Protein AF-A0AAV2M7Q5-F1 (afdb_monomer)

Foldseek 3Di:
DPPPPPDDDPLRVVLVVVCVVCVVVVHHSCLAEDEDEPPPPCPLVVLQPRQWHKYWYAYPDDDPPDWTPKIFIGHNSDGPGMPDRDNVVRVVVSVVVVVVVVVVVD

Sequence (106 aa):
MVALEEKPNIETRLLCILKALCVYLNEDPEDLVKTYMDADVGAEKEFEKVVLGVYIVEHQHADASDSLEDFGIIIDGIAVLQDLKHIPTGWALLLGLIYCLDQRFR

pLDDT: mean 73.55, std 12.05, range [36.5, 90.5]

Radius of gyration: 15.18 Å; Cα contacts (8 Å, |Δi|>4): 134; chains: 1; bounding box: 29×40×44 Å

Nearest PDB structures (foldseek):
  2ozk-assembly1_B  TM=4.477E-01  e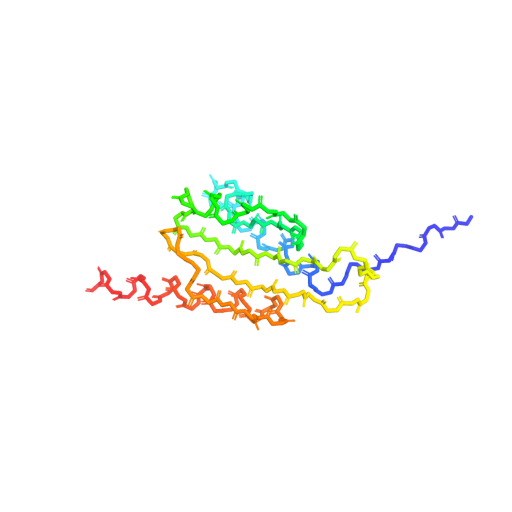=5.684E-01  Severe acute respiratory syndrome-related coronavirus
  4ejs-assembly1_C-2  TM=3.933E-01  e=2.104E+00  Saccharomyces cerevisiae S288C
  6ypa-assembly2_C  TM=2.236E-01  e=4.927E+00  Pyrococcus horikoshii
  8ilm-assembly1_R  TM=2.382E-01  e=7.296E+00  Arabidopsis thaliana

Solvent-accessible surface area (backbone atoms only — not comparable to full-atom values): 6192 Å² total; per-residue (Å²): 132,81,80,79,77,72,75,73,51,71,66,54,51,52,50,52,55,51,42,50,50,29,50,74,72,74,42,65,44,68,65,40,49,45,79,47,50,74,78,51,86,63,58,69,68,65,28,67,79,29,62,51,32,36,40,36,27,39,51,88,82,57,57,99,83,55,74,52,66,29,27,32,34,30,46,71,30,38,77,78,42,66,75,36,72,43,72,72,58,51,53,54,49,50,54,50,49,53,52,58,53,57,62,72,79,111

Structure (mmCIF, N/CA/C/O backbone):
data_AF-A0AAV2M7Q5-F1
#
_entry.id   AF-A0AAV2M7Q5-F1
#
loop_
_atom_site.group_PDB
_atom_site.id
_atom_site.type_symbol
_atom_site.label_atom_id
_atom_site.label_alt_id
_atom_site.label_comp_id
_atom_site.label_asym_id
_atom_site.label_entity_id
_atom_site.label_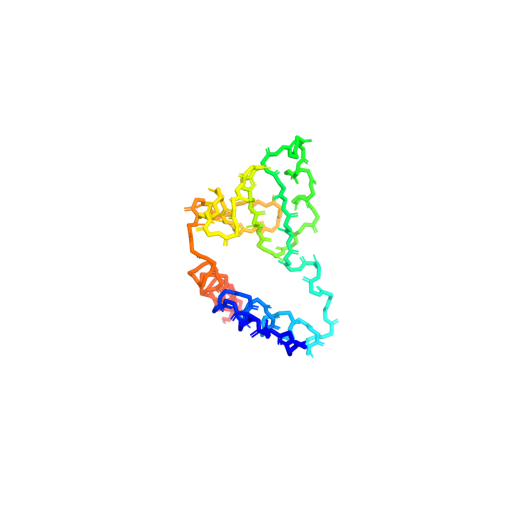seq_id
_atom_site.pdbx_PDB_ins_code
_atom_site.Cartn_x
_atom_site.Cartn_y
_atom_site.Cartn_z
_atom_site.occupancy
_atom_site.B_iso_or_equiv
_atom_site.auth_seq_id
_atom_site.auth_comp_id
_atom_site.auth_asym_id
_atom_site.auth_atom_id
_atom_site.pdbx_PDB_model_num
ATOM 1 N N . MET A 1 1 ? 16.672 11.791 -34.616 1.00 36.50 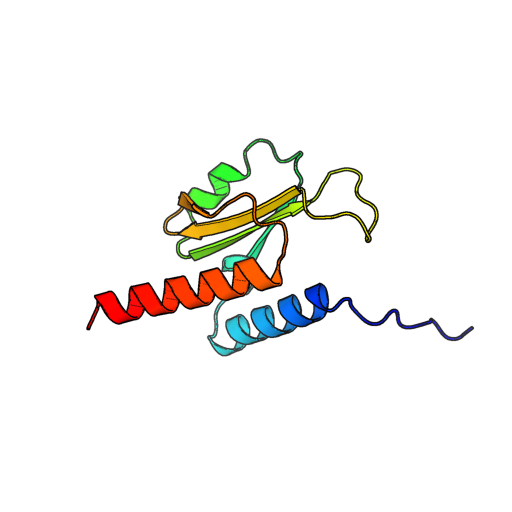1 MET A N 1
ATOM 2 C CA . MET A 1 1 ? 17.174 11.329 -33.307 1.00 36.50 1 MET A CA 1
ATOM 3 C C . MET A 1 1 ? 16.142 10.363 -32.767 1.00 36.50 1 MET A C 1
ATOM 5 O O . MET A 1 1 ? 14.996 10.759 -32.625 1.00 36.50 1 MET A O 1
ATOM 9 N N . VAL A 1 2 ? 16.505 9.090 -32.618 1.00 44.22 2 VAL A N 1
ATOM 10 C CA . VAL A 1 2 ? 15.633 8.071 -32.018 1.00 44.22 2 VAL A CA 1
ATOM 11 C C . VAL A 1 2 ? 15.584 8.376 -30.525 1.00 44.22 2 VAL A C 1
ATOM 13 O O . VAL A 1 2 ? 16.644 8.505 -29.914 1.00 44.22 2 VAL A O 1
ATOM 16 N N . ALA A 1 3 ? 14.386 8.579 -29.975 1.00 45.97 3 ALA A N 1
ATOM 17 C CA . ALA A 1 3 ? 14.203 8.700 -28.537 1.00 45.97 3 ALA A CA 1
ATOM 18 C C . ALA A 1 3 ? 14.775 7.430 -27.899 1.00 45.97 3 ALA A C 1
ATOM 20 O O . ALA A 1 3 ? 14.357 6.324 -28.238 1.00 45.97 3 ALA A O 1
ATOM 21 N N . LEU A 1 4 ? 15.796 7.585 -27.059 1.00 47.41 4 LEU A N 1
ATOM 22 C CA . LEU A 1 4 ? 16.263 6.505 -26.207 1.00 47.41 4 LEU A CA 1
ATOM 23 C C . LEU A 1 4 ? 15.095 6.205 -25.269 1.00 47.41 4 LEU A C 1
ATOM 25 O O . LEU A 1 4 ? 14.831 6.985 -24.361 1.00 47.41 4 LEU A O 1
ATOM 29 N N . GLU A 1 5 ? 14.345 5.140 -25.546 1.00 54.66 5 GLU A N 1
ATOM 30 C CA . GLU A 1 5 ? 13.394 4.592 -24.586 1.00 54.66 5 GLU A CA 1
ATOM 31 C C . GLU A 1 5 ? 14.203 4.194 -23.349 1.00 54.66 5 GLU A C 1
ATOM 33 O O . GLU A 1 5 ? 14.876 3.158 -23.332 1.00 54.66 5 GLU A O 1
ATOM 38 N N . GLU A 1 6 ? 14.209 5.059 -22.334 1.00 59.22 6 GLU A N 1
ATOM 39 C CA . GLU A 1 6 ? 14.713 4.707 -21.017 1.00 59.22 6 GLU A CA 1
ATOM 40 C C . GLU A 1 6 ? 13.931 3.486 -20.553 1.00 59.22 6 GLU A C 1
ATOM 42 O O . GLU A 1 6 ? 12.708 3.516 -20.402 1.00 59.22 6 GLU A O 1
ATOM 47 N N . LYS A 1 7 ? 14.638 2.364 -20.394 1.00 58.19 7 LYS A N 1
ATOM 48 C CA . LYS A 1 7 ? 14.016 1.158 -19.863 1.00 58.19 7 LYS A CA 1
ATOM 49 C C . LYS A 1 7 ? 13.454 1.503 -18.486 1.00 58.19 7 LYS A C 1
ATOM 51 O O . LYS A 1 7 ? 14.231 1.952 -17.644 1.00 58.19 7 LYS A O 1
ATOM 56 N N . PRO A 1 8 ? 12.161 1.244 -18.230 1.00 60.97 8 PRO A N 1
ATOM 57 C CA . PRO A 1 8 ? 11.593 1.483 -16.917 1.00 60.97 8 PRO A CA 1
ATOM 58 C C . PRO A 1 8 ? 12.410 0.730 -15.862 1.00 60.97 8 PRO A C 1
ATOM 60 O O . PRO A 1 8 ? 12.738 -0.452 -16.052 1.00 60.97 8 PRO A O 1
ATOM 63 N N . ASN A 1 9 ? 12.739 1.431 -14.772 1.00 74.19 9 ASN A N 1
ATOM 64 C CA . ASN A 1 9 ? 13.389 0.880 -13.583 1.00 74.19 9 ASN A CA 1
ATOM 65 C C . ASN A 1 9 ? 12.654 -0.413 -13.161 1.00 74.19 9 ASN A C 1
ATOM 67 O O . ASN A 1 9 ? 11.447 -0.573 -13.367 1.00 74.19 9 ASN A O 1
ATOM 71 N N . ILE A 1 10 ? 13.395 -1.371 -12.601 1.00 73.06 10 ILE A N 1
ATOM 72 C CA . ILE A 1 10 ? 12.856 -2.593 -11.992 1.00 73.06 10 ILE A CA 1
ATOM 73 C C . ILE A 1 10 ? 11.647 -2.282 -11.097 1.00 73.06 10 ILE A C 1
ATOM 75 O O . ILE A 1 10 ? 10.651 -2.995 -11.174 1.00 73.06 10 ILE A O 1
ATOM 79 N N . GLU A 1 11 ? 11.694 -1.202 -10.320 1.00 67.44 11 GLU A N 1
ATOM 80 C CA . GLU A 1 11 ? 10.595 -0.754 -9.459 1.00 67.44 11 GLU A CA 1
ATOM 81 C C . GLU A 1 11 ? 9.348 -0.369 -10.258 1.00 67.44 11 GLU A C 1
ATOM 83 O O . GLU A 1 11 ? 8.256 -0.848 -9.957 1.00 67.44 11 GLU A O 1
ATOM 88 N N . THR A 1 12 ? 9.509 0.391 -11.344 1.00 72.25 12 THR A N 1
ATOM 89 C CA . THR A 1 12 ? 8.416 0.724 -12.267 1.00 72.25 12 THR A CA 1
ATOM 90 C C . THR A 1 12 ? 7.809 -0.537 -12.883 1.00 72.25 12 THR A C 1
ATOM 92 O O . THR A 1 12 ? 6.589 -0.678 -12.941 1.00 72.25 12 THR A O 1
ATOM 95 N N . ARG A 1 13 ? 8.641 -1.501 -13.304 1.00 78.00 13 ARG A N 1
ATOM 96 C CA . ARG A 1 13 ? 8.162 -2.780 -13.859 1.00 78.00 13 ARG A CA 1
ATOM 97 C C . ARG A 1 13 ? 7.386 -3.599 -12.831 1.00 78.00 13 ARG A C 1
ATOM 99 O O . ARG A 1 13 ? 6.361 -4.178 -13.183 1.00 78.00 13 ARG A O 1
ATOM 106 N N . LEU A 1 14 ? 7.866 -3.658 -11.590 1.00 70.69 14 LEU A N 1
ATOM 107 C CA . LEU A 1 14 ? 7.188 -4.358 -10.499 1.00 70.69 14 LEU A CA 1
ATOM 108 C C . LEU A 1 14 ? 5.840 -3.706 -10.191 1.00 70.69 14 LEU A C 1
ATOM 110 O O . LEU A 1 14 ? 4.829 -4.405 -10.158 1.00 70.69 14 LEU A O 1
ATOM 114 N N . LEU A 1 15 ? 5.806 -2.377 -10.077 1.00 71.88 15 LEU A N 1
ATOM 115 C CA . LEU A 1 15 ? 4.572 -1.623 -9.875 1.00 71.88 15 LEU A CA 1
ATOM 116 C C . LEU A 1 15 ? 3.557 -1.882 -11.000 1.00 71.88 15 LEU A C 1
ATOM 118 O O . LEU A 1 15 ? 2.387 -2.131 -10.722 1.00 71.88 15 LEU A O 1
ATOM 122 N N . CYS A 1 16 ? 3.991 -1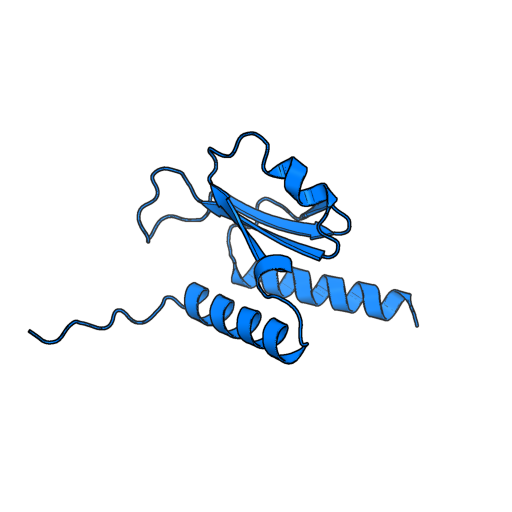.897 -12.266 1.00 77.56 16 CYS A N 1
ATOM 123 C CA . CYS A 1 16 ? 3.117 -2.216 -13.400 1.00 77.56 16 CYS A CA 1
ATOM 124 C C . CYS A 1 16 ? 2.513 -3.627 -13.320 1.00 77.56 16 CYS A C 1
ATOM 126 O O . CYS A 1 16 ? 1.327 -3.794 -13.599 1.00 77.56 16 CYS A O 1
ATOM 128 N N . ILE A 1 17 ? 3.305 -4.639 -12.943 1.00 80.81 17 ILE A N 1
ATOM 129 C CA . ILE A 1 17 ? 2.819 -6.024 -12.795 1.00 80.81 17 ILE A CA 1
ATOM 130 C C . ILE A 1 17 ? 1.749 -6.106 -11.702 1.00 80.81 17 ILE A C 1
ATOM 132 O O . ILE A 1 17 ? 0.748 -6.801 -11.863 1.00 80.81 17 ILE A O 1
ATOM 136 N N . LEU A 1 18 ? 1.937 -5.374 -10.608 1.00 73.50 18 LEU A N 1
ATOM 137 C CA . LEU A 1 18 ? 1.010 -5.372 -9.481 1.00 73.50 18 LEU A CA 1
ATOM 138 C C . LEU A 1 18 ? -0.292 -4.643 -9.810 1.00 73.50 18 LEU A C 1
ATOM 140 O O . LEU A 1 18 ? -1.365 -5.178 -9.549 1.00 73.50 18 LEU A O 1
ATOM 144 N N . LYS A 1 19 ? -0.218 -3.496 -10.495 1.00 76.00 19 LYS A N 1
ATOM 145 C CA . LYS A 1 19 ? -1.416 -2.827 -11.023 1.00 76.00 19 LYS A CA 1
ATOM 146 C C . LYS A 1 19 ? -2.200 -3.741 -11.972 1.00 76.00 19 LYS A C 1
ATOM 148 O O . LYS A 1 19 ? -3.425 -3.762 -11.928 1.00 76.00 19 LYS A O 1
ATOM 153 N N . ALA A 1 20 ? -1.515 -4.544 -12.791 1.00 81.38 20 ALA A N 1
ATOM 154 C CA . ALA A 1 20 ? -2.175 -5.520 -13.660 1.00 81.38 20 ALA A CA 1
ATOM 155 C C . ALA A 1 20 ? -2.889 -6.641 -12.879 1.00 81.38 20 ALA A C 1
ATOM 157 O O . ALA A 1 20 ? -3.925 -7.127 -13.335 1.00 81.38 20 ALA A O 1
ATOM 158 N N . LEU A 1 21 ? -2.376 -7.034 -11.707 1.00 76.69 21 LEU A N 1
ATOM 159 C CA . LEU A 1 21 ? -3.041 -8.000 -10.829 1.00 76.69 21 LEU A CA 1
ATOM 160 C C . LEU A 1 21 ? -4.357 -7.438 -10.267 1.00 76.69 21 LEU A C 1
ATOM 162 O O . LEU A 1 21 ? -5.357 -8.147 -10.299 1.00 76.69 21 LEU A O 1
ATOM 166 N N . CYS A 1 22 ? -4.384 -6.173 -9.833 1.00 75.56 22 CYS A N 1
ATOM 167 C CA . CYS A 1 22 ? -5.618 -5.501 -9.398 1.00 75.56 22 CYS A CA 1
ATOM 168 C C . CYS A 1 22 ? -6.677 -5.500 -10.506 1.00 75.56 22 CYS A C 1
ATOM 170 O O . CYS A 1 22 ? -7.805 -5.937 -10.292 1.00 75.56 22 CYS A O 1
ATOM 172 N N . VAL A 1 23 ? -6.277 -5.130 -11.730 1.00 81.38 23 VAL A N 1
ATOM 173 C CA . VAL A 1 23 ? -7.169 -5.163 -12.902 1.00 81.38 23 VAL A CA 1
ATOM 174 C C . VAL A 1 23 ? -7.706 -6.575 -13.157 1.00 81.38 23 VAL A C 1
ATOM 176 O O . VAL A 1 23 ? -8.890 -6.738 -13.443 1.00 81.38 23 VAL A O 1
ATOM 179 N N . TYR A 1 24 ? -6.866 -7.610 -13.037 1.00 80.44 24 TYR A N 1
ATOM 180 C CA . TYR A 1 24 ? -7.297 -9.005 -13.184 1.00 80.44 24 TYR A CA 1
ATOM 181 C C . TYR A 1 24 ? -8.346 -9.415 -12.138 1.00 80.44 24 TYR A C 1
ATOM 183 O O . TYR A 1 24 ? -9.268 -10.165 -12.458 1.00 80.44 24 TYR A O 1
ATOM 191 N N . LEU A 1 25 ? -8.229 -8.908 -10.909 1.00 77.56 25 LEU A N 1
ATOM 192 C CA . LEU A 1 25 ? -9.182 -9.138 -9.820 1.00 77.56 25 LEU A CA 1
ATOM 193 C C . LEU A 1 25 ? -10.447 -8.264 -9.923 1.00 77.56 25 LEU A C 1
ATOM 195 O O . LEU A 1 25 ? -11.343 -8.406 -9.095 1.00 77.56 25 LEU A O 1
ATOM 199 N N . ASN A 1 26 ? -10.558 -7.426 -10.963 1.00 82.50 26 ASN A N 1
ATOM 200 C CA . ASN A 1 26 ? -11.637 -6.454 -11.159 1.00 82.50 26 ASN A CA 1
ATOM 201 C C . ASN A 1 26 ? -11.703 -5.397 -10.036 1.00 82.50 26 ASN A C 1
ATOM 203 O O . ASN A 1 26 ? -12.781 -4.916 -9.686 1.00 82.50 26 ASN A O 1
ATOM 207 N N . GLU A 1 27 ? -10.539 -5.048 -9.488 1.00 76.44 27 GLU A N 1
ATOM 208 C CA . GLU A 1 27 ? -10.337 -3.976 -8.511 1.00 76.44 27 GLU A CA 1
ATOM 209 C C . GLU A 1 27 ? -9.675 -2.764 -9.179 1.00 76.44 27 GLU A C 1
ATOM 211 O O . GLU A 1 27 ? -8.961 -2.903 -10.181 1.00 76.44 27 GLU A O 1
ATOM 216 N N . ASP A 1 28 ? -9.897 -1.572 -8.622 1.00 80.31 28 ASP A N 1
ATOM 217 C CA . ASP A 1 28 ? -9.202 -0.364 -9.059 1.00 80.31 28 ASP A CA 1
ATOM 218 C C . ASP A 1 28 ? -7.765 -0.361 -8.495 1.00 80.31 28 ASP A C 1
ATOM 220 O O . ASP A 1 28 ? -7.579 -0.429 -7.278 1.00 80.31 28 ASP A O 1
ATOM 224 N N . PRO A 1 29 ? -6.713 -0.292 -9.335 1.00 73.25 29 PRO A N 1
ATOM 225 C CA . PRO A 1 29 ? -5.337 -0.211 -8.852 1.00 73.25 29 PRO A CA 1
ATOM 226 C C . PRO A 1 29 ? -5.056 1.003 -7.953 1.00 73.25 29 PRO A C 1
ATOM 228 O O . PRO A 1 29 ? -4.091 0.966 -7.184 1.00 73.25 29 PRO A O 1
ATOM 231 N N . GLU A 1 30 ? -5.849 2.074 -8.066 1.00 76.62 30 GLU A N 1
ATOM 232 C CA . GLU A 1 30 ? -5.733 3.276 -7.230 1.00 76.62 30 GLU A CA 1
ATOM 233 C C . GLU A 1 30 ? -6.220 3.045 -5.790 1.00 76.62 30 GLU A C 1
ATOM 235 O O . GLU A 1 30 ? -5.774 3.735 -4.873 1.00 76.62 30 GLU A O 1
ATOM 240 N N . ASP A 1 31 ? -7.054 2.026 -5.560 1.00 71.75 31 ASP A N 1
ATOM 241 C CA . ASP A 1 31 ? -7.501 1.655 -4.214 1.00 71.75 31 ASP A CA 1
ATOM 242 C C . ASP A 1 31 ? -6.396 0.933 -3.425 1.00 71.75 31 ASP A C 1
ATOM 244 O O . ASP A 1 31 ? -6.320 1.063 -2.200 1.00 71.75 31 ASP A O 1
ATOM 248 N N . LEU A 1 32 ? -5.510 0.204 -4.121 1.00 68.56 32 LEU A N 1
ATOM 249 C CA . LEU A 1 32 ? -4.423 -0.563 -3.503 1.00 68.56 32 LEU A CA 1
ATOM 250 C C . LEU A 1 32 ? -3.141 0.260 -3.308 1.00 68.56 32 LEU A C 1
ATOM 252 O O . LEU A 1 32 ? -2.395 0.021 -2.358 1.00 68.56 32 LEU A O 1
ATOM 256 N N . VAL A 1 33 ? -2.845 1.201 -4.210 1.00 68.50 33 VAL A N 1
ATOM 257 C CA . VAL A 1 33 ? -1.613 2.005 -4.166 1.00 68.50 33 VAL A CA 1
ATOM 258 C C . VAL A 1 33 ? -1.959 3.475 -4.058 1.00 68.50 33 VAL A C 1
ATOM 260 O O . VAL A 1 33 ? -2.422 4.072 -5.028 1.00 68.50 33 VAL A O 1
ATOM 263 N N . LYS A 1 34 ? -1.629 4.083 -2.919 1.00 72.00 34 LYS A N 1
ATOM 264 C CA . LYS A 1 34 ? -1.721 5.532 -2.745 1.00 72.00 34 LYS A CA 1
ATOM 265 C C . LYS A 1 34 ? -0.324 6.147 -2.677 1.00 72.00 34 LYS A C 1
ATOM 267 O O . LYS A 1 34 ? 0.484 5.779 -1.837 1.00 72.00 34 LYS A O 1
ATOM 272 N N . THR A 1 35 ? -0.020 7.085 -3.561 1.00 64.75 35 THR A N 1
ATOM 273 C CA . THR A 1 35 ? 1.251 7.827 -3.533 1.00 64.75 35 THR A CA 1
ATOM 274 C C . THR A 1 35 ? 1.002 9.20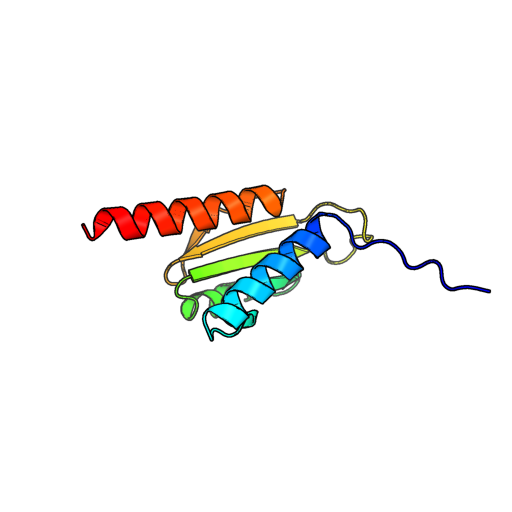9 -2.944 1.00 64.75 35 THR A C 1
ATOM 276 O O . THR A 1 35 ? 0.045 9.871 -3.339 1.00 64.75 35 THR A O 1
ATOM 279 N N . TYR A 1 36 ? 1.858 9.633 -2.019 1.00 66.25 36 TYR A N 1
ATOM 280 C CA . TYR A 1 36 ? 1.815 10.930 -1.351 1.00 66.25 36 TYR A CA 1
ATOM 281 C C . TYR A 1 36 ? 3.179 11.616 -1.460 1.00 66.25 36 TYR A C 1
ATOM 283 O O . TYR A 1 36 ? 4.214 10.964 -1.609 1.00 66.25 36 TYR A O 1
ATOM 291 N N . MET A 1 37 ? 3.182 12.940 -1.371 1.00 60.28 37 MET A N 1
ATOM 292 C CA . MET A 1 37 ? 4.411 13.727 -1.227 1.00 60.28 37 MET A CA 1
ATOM 293 C C . MET A 1 37 ? 4.648 14.016 0.264 1.00 60.28 37 MET A C 1
ATOM 295 O O . MET A 1 37 ? 3.678 14.142 1.011 1.00 60.28 37 MET A O 1
ATOM 299 N N . ASP A 1 38 ? 5.899 14.185 0.714 1.00 62.62 38 ASP A N 1
ATOM 300 C CA . ASP A 1 38 ? 6.202 14.542 2.124 1.00 62.62 38 ASP A CA 1
ATOM 301 C C . ASP A 1 38 ? 5.491 15.835 2.596 1.00 62.62 38 ASP A C 1
ATOM 303 O O . ASP A 1 38 ? 5.248 16.050 3.783 1.00 62.62 38 ASP A O 1
ATOM 307 N N . ALA A 1 39 ? 5.102 16.678 1.635 1.00 57.66 39 ALA A N 1
ATOM 308 C CA . ALA A 1 39 ? 4.399 17.940 1.815 1.00 57.66 39 ALA A CA 1
ATOM 309 C C . ALA A 1 39 ? 2.923 17.781 2.183 1.00 57.66 39 ALA A C 1
ATOM 311 O O . ALA A 1 39 ? 2.297 18.772 2.577 1.00 57.66 39 ALA A O 1
ATOM 312 N N . ASP A 1 40 ? 2.337 16.599 1.964 1.00 66.94 40 ASP A N 1
ATOM 313 C CA . ASP A 1 40 ? 0.894 16.393 2.062 1.00 66.94 40 ASP A CA 1
ATOM 314 C C . ASP A 1 40 ? 0.449 16.337 3.524 1.00 66.94 40 ASP A C 1
ATOM 316 O O . ASP A 1 40 ? 0.187 15.289 4.122 1.00 66.94 40 ASP A O 1
ATOM 320 N N . VAL A 1 41 ? 0.317 17.528 4.107 1.00 57.47 41 VAL A N 1
ATOM 321 C CA . VAL A 1 41 ? -0.245 17.732 5.438 1.00 57.47 41 VAL A CA 1
ATOM 322 C C . VAL A 1 41 ? -1.679 17.192 5.457 1.00 57.47 41 VAL A C 1
ATOM 324 O O . VAL A 1 41 ? -2.614 17.833 4.978 1.00 57.47 41 VAL A O 1
ATOM 327 N N . GLY A 1 42 ? -1.860 16.016 6.059 1.00 64.62 42 GLY A N 1
ATOM 328 C CA . GLY A 1 42 ? -3.159 15.356 6.200 1.00 64.62 42 GLY A CA 1
ATOM 329 C C . GLY A 1 42 ? -3.381 14.133 5.309 1.00 64.62 42 GLY A C 1
ATOM 330 O O . GLY A 1 42 ? -4.494 13.611 5.337 1.00 64.62 42 GLY A O 1
ATOM 331 N N . ALA A 1 43 ? -2.358 13.649 4.592 1.00 69.00 43 ALA A N 1
ATOM 332 C CA . ALA A 1 43 ? -2.393 12.385 3.843 1.00 69.00 43 ALA A CA 1
ATOM 333 C C . ALA A 1 43 ? -2.933 11.202 4.673 1.00 69.00 43 ALA A C 1
ATOM 335 O O . ALA A 1 43 ? -3.712 10.393 4.175 1.00 69.00 43 ALA A O 1
ATOM 336 N N . GLU A 1 44 ? -2.614 11.158 5.970 1.00 68.81 44 GLU A N 1
ATOM 337 C CA . GLU A 1 44 ? -3.090 10.119 6.894 1.00 68.81 44 GLU A CA 1
ATOM 338 C C . GLU A 1 44 ? -4.622 10.056 7.014 1.00 68.81 44 GLU A C 1
ATOM 340 O O . GLU A 1 44 ? -5.179 8.988 7.254 1.00 68.81 44 GLU A O 1
ATOM 345 N N . LYS A 1 45 ? -5.346 11.163 6.787 1.00 75.44 45 LYS A N 1
ATOM 346 C CA . LYS A 1 45 ? -6.823 11.149 6.801 1.00 75.44 45 LYS A CA 1
ATOM 347 C C . LYS A 1 45 ? -7.405 10.303 5.672 1.00 75.44 45 LYS A C 1
ATOM 349 O O . LYS A 1 45 ? -8.513 9.790 5.791 1.00 75.44 45 LYS A O 1
ATOM 354 N N . GLU A 1 46 ? -6.666 10.141 4.578 1.00 77.38 46 GLU A N 1
ATOM 355 C CA . GLU A 1 46 ? -7.069 9.279 3.470 1.00 77.38 46 GLU A CA 1
ATOM 356 C C . GLU A 1 46 ? -6.782 7.799 3.741 1.00 77.38 46 GLU A C 1
ATOM 358 O O . GLU A 1 46 ? -7.247 6.948 2.972 1.00 77.38 46 GLU A O 1
ATOM 363 N N . PHE A 1 47 ? -6.076 7.473 4.834 1.00 82.06 47 PHE A N 1
ATOM 364 C CA . PHE A 1 47 ? -5.891 6.093 5.276 1.00 82.06 47 PHE A CA 1
ATOM 365 C C . PHE A 1 47 ? -7.188 5.541 5.855 1.00 82.06 47 PHE A C 1
ATOM 367 O O . PHE A 1 47 ? -7.491 4.389 5.594 1.00 82.06 47 PHE A O 1
ATOM 374 N N . GLU A 1 48 ? -8.014 6.349 6.530 1.00 80.75 48 GLU A N 1
ATOM 375 C CA . GLU A 1 48 ? -9.247 5.898 7.208 1.00 80.75 48 GLU A CA 1
ATOM 376 C C . GLU A 1 48 ? -10.213 5.095 6.312 1.00 80.75 48 GLU A C 1
ATOM 378 O O . GLU A 1 48 ? -11.021 4.315 6.811 1.00 80.75 48 GLU A O 1
ATOM 383 N N . LYS A 1 49 ? -10.142 5.273 4.986 1.00 79.06 49 LYS A N 1
ATOM 384 C CA . LYS A 1 49 ? -10.980 4.571 3.997 1.00 79.06 49 LYS A CA 1
ATOM 385 C C . LYS A 1 49 ? -10.297 3.357 3.352 1.00 79.06 49 LYS A C 1
ATOM 387 O O . LYS A 1 49 ? -10.928 2.662 2.561 1.00 79.06 49 LYS A O 1
ATOM 392 N N . VAL A 1 50 ? -9.016 3.127 3.629 1.00 79.62 50 VAL A N 1
ATOM 393 C CA . VAL A 1 50 ? -8.206 2.064 3.023 1.00 79.62 50 VAL A CA 1
ATOM 394 C C . VAL A 1 50 ? -8.352 0.791 3.846 1.00 79.62 50 VAL A C 1
ATOM 396 O O . VAL A 1 50 ? -7.864 0.707 4.969 1.00 79.62 50 VAL A O 1
ATOM 399 N N . VAL A 1 51 ? -8.995 -0.222 3.266 1.00 77.62 51 VAL A N 1
ATOM 400 C CA . VAL A 1 51 ? -9.097 -1.560 3.875 1.00 77.62 51 VAL A CA 1
ATOM 401 C C . VAL A 1 51 ? -7.748 -2.279 3.811 1.00 77.62 51 VAL A C 1
ATOM 403 O O . VAL A 1 51 ? -7.296 -2.866 4.790 1.00 77.62 51 VAL A O 1
ATOM 406 N N . LEU A 1 52 ? -7.077 -2.197 2.663 1.00 81.75 52 LEU A N 1
ATOM 407 C CA . LEU A 1 52 ? -5.755 -2.761 2.442 1.00 81.75 52 LEU A CA 1
ATOM 408 C C . LEU A 1 52 ? -5.059 -1.966 1.344 1.00 81.75 52 LEU A C 1
ATOM 410 O O . LEU A 1 52 ? -5.615 -1.799 0.264 1.00 81.75 52 LEU A O 1
ATOM 414 N N . GLY A 1 53 ? -3.843 -1.504 1.598 1.00 81.94 53 GLY A N 1
ATOM 415 C CA . GLY A 1 53 ? -3.093 -0.774 0.590 1.00 81.94 53 GLY A CA 1
ATOM 416 C C . GLY A 1 53 ? -1.655 -0.524 0.989 1.00 81.94 53 GLY A C 1
ATOM 417 O O . GLY A 1 53 ? -1.209 -0.888 2.078 1.00 81.94 53 GLY A O 1
ATOM 418 N N . VAL A 1 54 ? -0.922 0.107 0.087 1.00 84.88 54 VAL A N 1
ATOM 419 C CA . VAL A 1 54 ? 0.423 0.614 0.340 1.00 84.88 54 VAL A CA 1
ATOM 420 C C . VAL A 1 54 ? 0.435 2.116 0.151 1.00 84.88 54 VAL A C 1
ATOM 422 O O . VAL A 1 54 ? -0.305 2.648 -0.683 1.00 84.88 54 VAL A O 1
ATOM 425 N N . TYR A 1 55 ? 1.290 2.782 0.917 1.00 85.00 55 TYR A N 1
ATOM 426 C CA . TYR A 1 55 ? 1.598 4.177 0.692 1.00 85.00 55 TYR A CA 1
ATOM 427 C C . TYR A 1 55 ? 3.064 4.365 0.337 1.00 85.00 55 TYR A C 1
ATOM 429 O O . TYR A 1 55 ? 3.931 3.618 0.790 1.00 85.00 55 TYR A O 1
ATOM 437 N N . ILE A 1 56 ? 3.317 5.356 -0.507 1.00 83.25 56 ILE A N 1
ATOM 438 C CA . ILE A 1 56 ? 4.654 5.749 -0.942 1.00 83.25 56 ILE A CA 1
ATOM 439 C C . ILE A 1 56 ? 4.788 7.237 -0.656 1.00 83.25 56 ILE A C 1
ATOM 441 O O . ILE A 1 56 ? 3.939 7.997 -1.115 1.00 83.25 56 ILE A O 1
ATOM 445 N N . VAL A 1 57 ? 5.817 7.631 0.089 1.00 82.69 57 VAL A N 1
ATOM 446 C CA . VAL A 1 57 ? 6.191 9.026 0.328 1.00 82.69 57 VAL A CA 1
ATOM 447 C C . VAL A 1 57 ? 7.470 9.311 -0.443 1.00 82.69 57 VAL A C 1
ATOM 449 O O . VAL A 1 57 ? 8.522 8.715 -0.194 1.00 82.69 57 VAL A O 1
ATOM 452 N N . GLU A 1 58 ? 7.363 10.212 -1.409 1.00 78.38 58 GLU A N 1
ATOM 453 C CA . GLU A 1 58 ? 8.500 10.717 -2.174 1.00 78.38 58 GLU A CA 1
ATOM 454 C C . GLU A 1 58 ? 9.013 12.022 -1.553 1.00 78.38 58 GLU A C 1
ATOM 456 O O . GLU A 1 58 ? 8.231 12.845 -1.069 1.00 78.38 58 GLU A O 1
ATOM 461 N N . HIS A 1 59 ? 10.332 12.228 -1.596 1.00 75.56 59 HIS A N 1
ATOM 462 C CA . HIS A 1 59 ? 10.926 13.494 -1.182 1.00 75.56 59 HIS A CA 1
ATOM 463 C C . HIS A 1 59 ? 10.519 14.612 -2.156 1.00 75.56 59 HIS A C 1
ATOM 465 O O . HIS A 1 59 ? 10.705 14.491 -3.367 1.00 75.56 59 HIS A O 1
ATOM 471 N N . GLN A 1 60 ? 10.070 15.752 -1.626 1.00 62.91 60 GLN A N 1
ATOM 472 C CA . GLN A 1 60 ? 9.609 16.925 -2.389 1.00 62.91 60 GLN A CA 1
ATOM 473 C C . GLN A 1 60 ? 10.584 17.448 -3.468 1.00 62.91 60 GLN A C 1
ATOM 475 O O . GLN A 1 60 ? 10.168 18.140 -4.395 1.00 62.91 60 GLN A O 1
ATOM 480 N N . HIS A 1 61 ? 11.884 17.169 -3.325 1.00 63.03 61 HIS A N 1
ATOM 481 C CA . HIS A 1 61 ? 12.956 17.649 -4.209 1.00 63.03 61 HIS A CA 1
ATOM 482 C C . HIS A 1 61 ? 13.858 16.514 -4.721 1.00 63.03 61 HIS A C 1
ATOM 484 O O . HIS A 1 61 ? 15.008 16.773 -5.072 1.00 63.03 61 HIS A O 1
ATOM 490 N N . ALA A 1 62 ? 13.373 15.269 -4.716 1.00 58.81 62 ALA A N 1
ATOM 491 C CA . ALA A 1 62 ? 14.155 14.124 -5.170 1.00 58.81 62 ALA A CA 1
ATOM 492 C C . ALA A 1 62 ? 14.365 14.134 -6.693 1.00 58.81 62 ALA A C 1
ATOM 494 O O . ALA A 1 62 ? 13.413 14.291 -7.462 1.00 58.81 62 ALA A O 1
ATOM 495 N N . ASP A 1 63 ? 15.604 13.898 -7.129 1.00 57.84 63 ASP A N 1
ATOM 496 C CA . ASP A 1 63 ? 15.874 13.450 -8.496 1.00 57.84 63 ASP A CA 1
ATOM 497 C C . ASP A 1 63 ? 15.356 12.009 -8.662 1.00 57.84 63 ASP A C 1
ATOM 499 O O . ASP A 1 63 ? 15.249 11.256 -7.696 1.00 57.84 63 ASP A O 1
ATOM 503 N N . ALA A 1 64 ? 15.095 11.560 -9.895 1.00 53.81 64 ALA A N 1
ATOM 504 C CA . ALA A 1 64 ? 14.599 10.202 -10.178 1.00 53.81 64 ALA A CA 1
ATOM 505 C C . ALA A 1 64 ? 15.518 9.051 -9.683 1.00 53.81 64 ALA A C 1
ATOM 507 O O . ALA A 1 64 ? 15.165 7.878 -9.817 1.00 53.81 64 ALA A O 1
ATOM 508 N N . SER A 1 65 ? 16.707 9.369 -9.154 1.00 56.00 65 SER A N 1
ATOM 509 C CA . SER A 1 65 ? 17.643 8.431 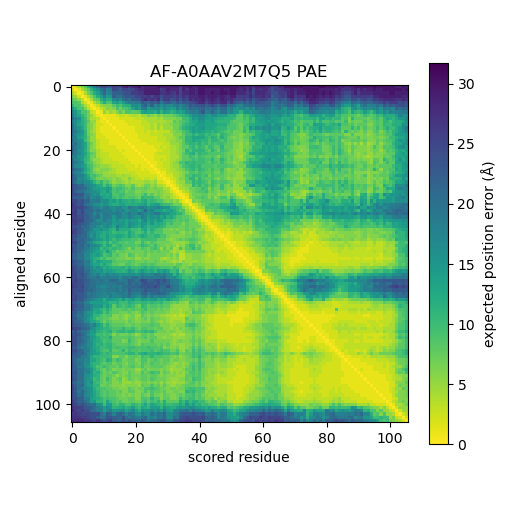-8.525 1.00 56.00 65 SER A CA 1
ATOM 510 C C . SER A 1 65 ? 17.590 8.394 -6.997 1.00 56.00 65 SER A C 1
ATOM 512 O O . SER A 1 65 ? 18.273 7.555 -6.405 1.00 56.00 65 SER A O 1
ATOM 514 N N . ASP A 1 66 ? 16.870 9.313 -6.358 1.00 63.22 66 ASP A N 1
ATOM 515 C CA . ASP A 1 66 ? 16.832 9.404 -4.903 1.00 63.22 66 ASP A CA 1
ATOM 516 C C . ASP A 1 66 ? 15.927 8.324 -4.303 1.00 63.22 66 ASP A C 1
ATOM 518 O O . ASP A 1 66 ? 14.918 7.909 -4.875 1.00 63.22 66 ASP A O 1
ATOM 522 N N . SER A 1 67 ? 16.328 7.823 -3.134 1.00 67.38 67 SER A N 1
ATOM 523 C CA . SER A 1 67 ? 15.546 6.842 -2.385 1.00 67.38 67 SER A CA 1
ATOM 524 C C . SER A 1 67 ? 14.233 7.450 -1.898 1.00 67.38 67 SER A C 1
ATOM 526 O O . SER A 1 67 ? 14.208 8.622 -1.532 1.00 67.38 67 SER A O 1
ATOM 528 N N . LEU A 1 68 ? 13.183 6.632 -1.810 1.00 72.25 68 LEU A N 1
ATOM 529 C CA . LEU A 1 68 ? 11.927 7.010 -1.160 1.00 72.25 68 LEU A CA 1
ATOM 530 C C . LEU A 1 68 ? 12.156 7.516 0.267 1.00 72.25 68 LEU A C 1
ATOM 532 O O . LEU A 1 68 ? 13.025 7.000 0.980 1.00 72.25 68 LEU A O 1
ATOM 536 N N . GLU A 1 69 ? 11.326 8.470 0.682 1.00 81.12 69 GLU A N 1
ATOM 537 C CA . GLU A 1 69 ? 11.283 8.925 2.068 1.00 81.12 69 GLU A CA 1
ATOM 538 C C . GLU A 1 69 ? 10.682 7.841 2.957 1.00 81.12 69 GLU A C 1
ATOM 540 O O . GLU A 1 69 ? 11.285 7.443 3.955 1.00 81.12 69 GLU A O 1
ATOM 545 N N . ASP A 1 70 ? 9.531 7.318 2.533 1.00 83.56 70 ASP A N 1
ATOM 546 C CA . ASP A 1 70 ? 8.837 6.237 3.211 1.00 83.56 70 ASP A CA 1
ATOM 547 C C . ASP A 1 70 ? 8.085 5.349 2.208 1.00 83.56 70 ASP A C 1
ATOM 549 O O . ASP A 1 70 ? 7.585 5.790 1.172 1.00 83.56 70 ASP A O 1
ATOM 553 N N . PHE A 1 71 ? 7.986 4.072 2.536 1.00 84.88 71 PHE A N 1
ATOM 554 C CA . PHE A 1 71 ? 7.014 3.156 1.971 1.00 84.88 71 PHE A CA 1
ATOM 555 C C . PHE A 1 71 ? 6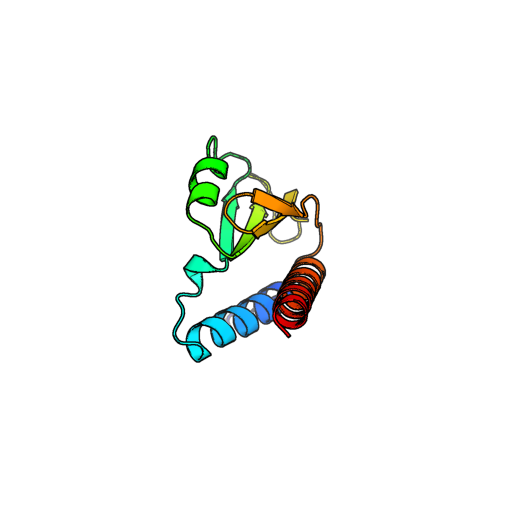.402 2.407 3.144 1.00 84.88 71 PHE A C 1
ATOM 557 O O . PHE A 1 71 ? 7.106 1.871 4.005 1.00 84.88 71 PHE A O 1
ATOM 564 N N . GLY A 1 72 ? 5.086 2.280 3.141 1.00 88.31 72 GLY A N 1
ATOM 565 C CA . GLY A 1 72 ? 4.406 1.542 4.186 1.00 88.31 72 GLY A CA 1
ATOM 566 C C . GLY A 1 72 ? 3.167 0.821 3.707 1.00 88.31 72 GLY A C 1
ATOM 567 O O . GLY A 1 72 ? 2.765 0.891 2.546 1.00 88.31 72 GLY A O 1
ATOM 568 N N . ILE A 1 73 ? 2.593 0.057 4.625 1.00 89.00 73 ILE A N 1
ATOM 569 C CA . ILE A 1 73 ? 1.428 -0.792 4.397 1.00 89.00 73 ILE A CA 1
ATOM 570 C C . ILE A 1 73 ? 0.321 -0.328 5.326 1.00 89.00 73 ILE A C 1
ATOM 572 O O . ILE A 1 73 ? 0.549 -0.166 6.525 1.00 89.00 73 ILE A O 1
ATOM 576 N N . ILE A 1 74 ? -0.874 -0.158 4.773 1.00 88.19 74 ILE A N 1
ATOM 577 C CA . ILE A 1 74 ? -2.082 0.238 5.490 1.00 88.19 74 ILE A CA 1
ATOM 578 C C . ILE A 1 74 ? -3.043 -0.946 5.519 1.00 88.19 74 ILE A C 1
ATOM 580 O O . ILE A 1 74 ? -3.297 -1.571 4.488 1.00 88.19 74 ILE A O 1
ATOM 584 N N . ILE A 1 75 ? -3.584 -1.238 6.699 1.00 86.31 75 ILE A N 1
ATOM 585 C CA . ILE A 1 75 ? -4.667 -2.205 6.904 1.00 86.31 75 ILE A CA 1
ATOM 586 C C . ILE A 1 75 ? -5.716 -1.544 7.794 1.00 86.31 75 ILE A C 1
ATOM 588 O O . ILE A 1 75 ? -5.367 -1.034 8.858 1.00 86.31 75 ILE A O 1
ATOM 592 N N . ASP A 1 76 ? -6.977 -1.550 7.361 1.00 86.06 76 ASP A N 1
ATOM 593 C CA . ASP A 1 76 ? -8.116 -0.937 8.063 1.00 86.06 76 ASP A CA 1
ATOM 594 C C . ASP A 1 76 ? -7.828 0.500 8.542 1.00 86.06 76 ASP A C 1
ATOM 596 O O . ASP A 1 76 ? -8.115 0.894 9.673 1.00 86.06 76 ASP A O 1
ATOM 600 N N . GLY A 1 77 ? -7.194 1.275 7.665 1.00 83.88 77 GLY A N 1
ATOM 601 C CA . GLY A 1 77 ? -6.788 2.656 7.889 1.00 83.88 77 GLY A CA 1
ATOM 602 C C . GLY A 1 77 ? -5.660 2.887 8.884 1.00 83.88 77 GLY A C 1
ATOM 603 O O . GLY A 1 77 ? -5.386 4.033 9.232 1.00 83.88 77 GLY A O 1
ATOM 604 N N . ILE A 1 78 ? -4.963 1.830 9.296 1.00 84.81 78 ILE A N 1
ATOM 605 C CA . ILE A 1 78 ? -3.794 1.904 10.171 1.00 84.81 78 ILE A CA 1
ATOM 606 C C . ILE A 1 78 ? -2.540 1.571 9.366 1.00 84.81 78 ILE A C 1
ATOM 608 O O . ILE A 1 78 ? -2.474 0.523 8.726 1.00 84.81 78 ILE A O 1
ATOM 612 N N . ALA A 1 79 ? -1.516 2.423 9.445 1.00 88.88 79 ALA A N 1
ATOM 613 C CA . ALA A 1 79 ? -0.180 2.085 8.962 1.00 88.88 79 ALA A CA 1
ATOM 614 C C . ALA A 1 79 ? 0.416 0.972 9.847 1.00 88.88 79 ALA A C 1
ATOM 616 O O . ALA A 1 79 ? 0.793 1.198 10.995 1.00 88.88 79 ALA A O 1
ATOM 617 N N . VAL A 1 80 ? 0.448 -0.260 9.334 1.00 89.06 80 VAL A N 1
ATOM 618 C CA . VAL A 1 80 ? 0.941 -1.448 10.058 1.00 89.06 80 VAL A CA 1
ATOM 619 C C . VAL A 1 80 ? 2.433 -1.688 9.852 1.00 89.06 80 VAL A C 1
ATOM 621 O O . VAL A 1 80 ? 3.074 -2.347 10.670 1.00 89.06 80 VAL A O 1
ATOM 624 N N . LEU A 1 81 ? 2.980 -1.175 8.750 1.00 90.50 81 LEU A N 1
ATOM 625 C CA . LEU A 1 81 ? 4.404 -1.159 8.439 1.00 90.50 81 LEU A CA 1
ATOM 626 C C . LEU A 1 81 ? 4.745 0.189 7.813 1.00 90.50 81 LEU A C 1
ATOM 628 O O . LEU A 1 81 ? 3.960 0.709 7.026 1.00 90.50 81 LEU A O 1
ATOM 632 N N . GLN A 1 82 ? 5.915 0.704 8.159 1.00 89.56 82 GLN A N 1
ATOM 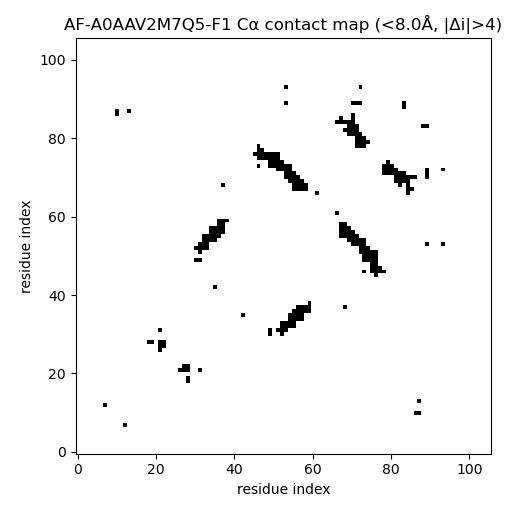633 C CA . GLN A 1 82 ? 6.441 2.008 7.768 1.00 89.56 82 GLN A CA 1
ATOM 634 C C . GLN A 1 82 ? 7.970 1.917 7.691 1.00 89.56 82 GLN A C 1
ATOM 636 O O . GLN A 1 82 ? 8.557 0.897 8.075 1.00 89.56 82 GLN A O 1
ATOM 641 N N . ASP A 1 83 ? 8.604 2.976 7.211 1.00 85.94 83 ASP A N 1
ATOM 642 C CA . ASP A 1 83 ? 10.045 3.118 7.021 1.00 85.94 83 ASP A CA 1
ATOM 643 C C . ASP A 1 83 ? 10.641 2.064 6.066 1.00 85.94 83 ASP A C 1
ATOM 645 O O . ASP A 1 83 ? 11.827 1.706 6.146 1.00 85.94 83 ASP A O 1
ATOM 649 N N . LEU A 1 84 ? 9.835 1.529 5.139 1.00 84.44 84 LEU A N 1
ATOM 650 C CA . LEU A 1 84 ? 10.327 0.582 4.144 1.00 84.44 84 LEU A CA 1
ATOM 651 C C . LEU A 1 84 ? 11.037 1.373 3.038 1.00 84.44 84 LEU A C 1
ATOM 653 O O . LEU A 1 84 ? 10.442 2.111 2.273 1.00 84.44 84 LEU A O 1
ATOM 657 N N . LYS A 1 85 ? 12.351 1.206 2.902 1.00 80.19 85 LYS A N 1
ATOM 658 C CA . LYS A 1 85 ? 13.127 1.954 1.887 1.00 80.19 85 LYS A CA 1
ATOM 659 C C . LYS A 1 85 ? 13.165 1.291 0.509 1.00 80.19 85 LYS A C 1
ATOM 661 O O . LYS A 1 85 ? 13.812 1.786 -0.405 1.00 80.19 85 LYS A O 1
ATOM 666 N N . HIS A 1 86 ? 12.518 0.134 0.371 1.00 80.00 86 HIS A N 1
ATOM 667 C CA . HIS A 1 86 ? 12.541 -0.678 -0.841 1.00 80.00 86 HIS A CA 1
ATOM 668 C C . HIS A 1 86 ? 11.137 -1.150 -1.207 1.00 80.00 86 HIS A C 1
ATOM 670 O O . HIS A 1 86 ? 10.571 -2.025 -0.545 1.00 80.00 86 HIS A O 1
ATOM 676 N N . ILE A 1 87 ? 10.634 -0.640 -2.334 1.00 77.44 87 ILE A N 1
ATOM 677 C CA . ILE A 1 87 ? 9.331 -0.993 -2.912 1.00 77.44 87 ILE A CA 1
ATOM 678 C C . ILE A 1 87 ? 9.148 -2.519 -3.036 1.00 77.44 87 ILE A C 1
ATOM 680 O O . ILE A 1 87 ? 8.124 -3.028 -2.577 1.00 77.44 87 ILE A O 1
ATOM 684 N N . PRO A 1 88 ? 10.114 -3.303 -3.574 1.00 80.81 88 PRO A N 1
ATOM 685 C CA . PRO A 1 88 ? 9.921 -4.748 -3.730 1.00 80.81 88 PRO A CA 1
ATOM 686 C C . PRO A 1 88 ? 9.702 -5.469 -2.394 1.00 80.81 88 PRO A C 1
ATOM 688 O O . PRO A 1 88 ? 8.907 -6.406 -2.314 1.00 80.81 88 PRO A O 1
ATOM 691 N N . THR A 1 89 ? 10.386 -5.018 -1.341 1.00 82.44 89 THR A N 1
ATOM 692 C CA . THR A 1 89 ? 10.259 -5.578 0.008 1.00 82.44 89 THR A CA 1
ATOM 693 C C . THR A 1 89 ? 8.871 -5.315 0.570 1.00 82.44 89 THR A C 1
ATOM 695 O O . THR A 1 89 ? 8.249 -6.228 1.109 1.00 82.44 89 THR A O 1
ATOM 698 N N . GLY A 1 90 ? 8.355 -4.099 0.405 1.00 82.81 90 GLY A N 1
ATOM 699 C CA . GLY A 1 90 ? 7.022 -3.753 0.877 1.00 82.81 90 GLY A CA 1
ATOM 700 C C . GLY A 1 90 ? 5.912 -4.559 0.206 1.00 82.81 90 GLY A C 1
ATOM 701 O O . GLY A 1 90 ? 5.017 -5.060 0.882 1.00 82.81 90 GLY A O 1
ATOM 702 N N . TRP A 1 91 ? 6.028 -4.821 -1.095 1.00 80.81 91 TRP A N 1
ATOM 703 C CA . TRP A 1 91 ? 5.097 -5.707 -1.800 1.00 80.81 91 TRP A CA 1
ATOM 704 C C . TRP A 1 91 ? 5.175 -7.166 -1.350 1.00 80.81 91 TRP A C 1
ATOM 706 O O . TRP A 1 91 ? 4.143 -7.818 -1.187 1.00 80.81 91 TRP A O 1
ATOM 716 N N . ALA A 1 92 ? 6.381 -7.686 -1.106 1.00 85.00 92 ALA A N 1
ATOM 717 C CA . ALA A 1 92 ? 6.547 -9.030 -0.559 1.00 85.00 92 ALA A CA 1
ATOM 718 C C . ALA A 1 92 ? 5.905 -9.156 0.835 1.00 85.00 92 ALA A C 1
ATOM 720 O O . ALA A 1 92 ? 5.262 -10.165 1.131 1.00 85.00 92 ALA A O 1
ATOM 721 N N . LEU A 1 93 ? 6.037 -8.119 1.668 1.00 88.12 93 LEU A N 1
ATOM 722 C CA . LEU A 1 93 ? 5.410 -8.056 2.987 1.00 88.12 93 LEU A CA 1
ATOM 723 C C . LEU A 1 93 ? 3.883 -7.962 2.888 1.00 88.12 93 LEU A C 1
ATOM 725 O O . LEU A 1 93 ? 3.209 -8.693 3.608 1.00 88.12 93 LEU A O 1
ATOM 729 N N . LEU A 1 94 ? 3.334 -7.158 1.970 1.00 85.00 94 LEU A N 1
ATOM 730 C CA . LEU A 1 94 ? 1.888 -7.083 1.728 1.00 85.00 94 LEU A CA 1
ATOM 731 C C . LEU A 1 94 ? 1.314 -8.459 1.373 1.00 85.00 94 LEU A C 1
ATOM 733 O O . LEU A 1 94 ? 0.365 -8.918 2.003 1.00 85.00 94 LEU A O 1
ATOM 737 N N . LEU A 1 95 ? 1.924 -9.149 0.406 1.00 82.19 95 LEU A N 1
ATOM 738 C CA . LEU A 1 95 ? 1.503 -10.493 0.000 1.00 82.19 95 LEU A CA 1
ATOM 739 C C . LEU A 1 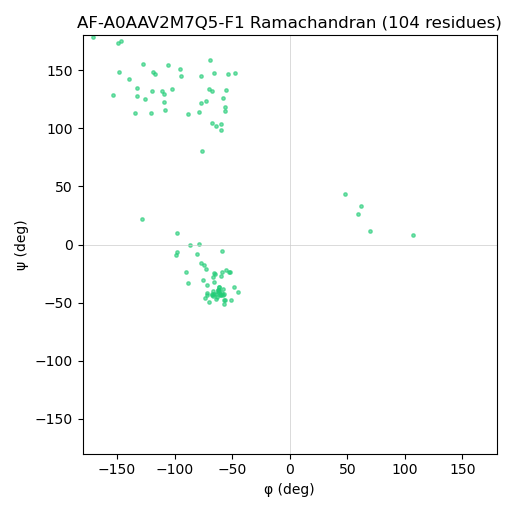95 ? 1.626 -11.500 1.151 1.00 82.19 95 LEU A C 1
ATOM 741 O O . LEU A 1 95 ? 0.737 -12.330 1.346 1.00 82.19 95 LEU A O 1
ATOM 745 N N . GLY A 1 96 ? 2.695 -11.407 1.946 1.00 84.81 96 GLY A N 1
ATOM 746 C CA . GLY A 1 96 ? 2.857 -12.214 3.154 1.00 84.81 96 GLY A CA 1
ATOM 747 C C . GLY A 1 96 ? 1.764 -11.949 4.196 1.00 84.81 96 GLY A C 1
ATOM 748 O O . GLY A 1 96 ? 1.248 -12.896 4.791 1.00 84.81 96 GLY A O 1
ATOM 749 N N . LEU A 1 97 ? 1.370 -10.689 4.394 1.00 84.69 97 LEU A N 1
ATOM 750 C CA . LEU A 1 97 ? 0.297 -10.299 5.311 1.00 84.69 97 LEU A CA 1
ATOM 751 C C . LEU A 1 97 ? -1.069 -10.789 4.823 1.00 84.69 97 LEU A C 1
ATOM 753 O O . LEU A 1 97 ? -1.803 -11.365 5.624 1.00 84.69 97 LEU A O 1
ATOM 757 N N . ILE A 1 98 ? -1.372 -10.651 3.526 1.00 81.06 98 ILE A N 1
ATOM 758 C CA . ILE A 1 98 ? -2.584 -11.207 2.899 1.00 81.06 98 ILE A CA 1
ATOM 759 C C . ILE A 1 98 ? -2.650 -12.718 3.134 1.00 81.06 98 ILE A C 1
ATOM 761 O O . ILE A 1 98 ? -3.662 -13.230 3.607 1.00 81.06 98 ILE A O 1
ATOM 765 N N . TYR A 1 99 ? -1.548 -13.431 2.889 1.00 80.25 99 TYR A N 1
ATOM 766 C CA . TYR A 1 99 ? -1.470 -14.870 3.138 1.00 80.25 99 TYR A CA 1
ATOM 767 C C . TYR A 1 99 ? -1.690 -15.227 4.619 1.00 80.25 99 TYR A C 1
ATOM 769 O O . TYR A 1 99 ? -2.433 -16.153 4.937 1.00 80.25 99 TYR A O 1
ATOM 777 N N . CYS A 1 100 ? -1.088 -14.476 5.547 1.00 78.94 100 CYS A N 1
ATOM 778 C CA . CYS A 1 100 ? -1.293 -14.673 6.986 1.00 78.94 100 CYS A CA 1
ATOM 779 C C . CYS A 1 100 ? -2.723 -14.349 7.445 1.00 78.94 100 CYS A C 1
ATOM 781 O O . CYS A 1 100 ? -3.158 -14.855 8.482 1.00 78.94 100 CYS A O 1
ATOM 783 N N . LEU A 1 101 ? -3.431 -13.455 6.752 1.00 70.06 101 LEU A N 1
ATOM 784 C CA . LEU A 1 101 ? -4.842 -13.170 7.010 1.00 70.06 101 LEU A CA 1
ATOM 785 C C . LEU A 1 101 ? -5.717 -14.320 6.509 1.00 70.06 101 LEU A C 1
ATOM 787 O O . LEU A 1 101 ? -6.530 -14.815 7.282 1.00 70.06 101 LEU A O 1
ATOM 791 N N . ASP A 1 102 ? -5.482 -14.815 5.293 1.00 67.62 102 ASP A N 1
ATOM 792 C CA . ASP A 1 102 ? -6.198 -15.966 4.721 1.00 67.62 102 ASP A CA 1
ATOM 793 C C . ASP A 1 102 ? -6.079 -17.225 5.603 1.00 67.62 102 ASP A C 1
ATOM 795 O O . ASP A 1 102 ? -7.071 -17.884 5.913 1.00 67.62 102 ASP A O 1
ATOM 799 N N . GLN A 1 103 ? -4.882 -17.505 6.131 1.00 56.62 103 GLN A N 1
ATOM 800 C CA . GLN A 1 103 ? -4.671 -18.637 7.041 1.00 56.62 103 GLN A CA 1
ATOM 801 C C . GLN A 1 103 ? -5.400 -18.524 8.386 1.00 56.62 103 GLN A C 1
ATOM 803 O O . GLN A 1 103 ? -5.645 -19.546 9.020 1.00 56.62 103 GLN A O 1
ATOM 808 N N . ARG A 1 104 ? -5.734 -17.314 8.851 1.00 53.50 104 ARG A N 1
ATOM 809 C CA . ARG A 1 104 ? -6.452 -17.119 10.122 1.00 53.50 104 ARG A CA 1
ATOM 810 C C . ARG A 1 104 ? -7.949 -17.422 10.017 1.00 53.50 104 ARG A C 1
ATOM 812 O O . ARG A 1 104 ? -8.586 -17.601 11.052 1.00 53.50 104 ARG A O 1
ATOM 819 N N . PHE A 1 105 ? -8.499 -17.504 8.804 1.00 45.25 105 PHE A N 1
ATOM 820 C CA . PHE A 1 105 ? -9.909 -17.826 8.547 1.00 45.25 105 PHE A CA 1
ATOM 821 C C . PHE A 1 105 ? -10.152 -19.305 8.189 1.00 45.25 105 PHE A C 1
ATOM 823 O O . PHE A 1 105 ? -11.265 -19.658 7.790 1.00 45.25 105 PHE A O 1
ATOM 830 N N . ARG A 1 106 ? -9.144 -20.172 8.346 1.00 40.16 106 ARG A N 1
ATOM 831 C CA . ARG A 1 106 ? -9.219 -21.614 8.077 1.00 40.16 106 ARG A CA 1
ATOM 832 C C . ARG A 1 106 ? -9.064 -22.441 9.347 1.00 40.16 106 ARG A C 1
ATOM 834 O O . ARG A 1 106 ? -9.755 -23.480 9.430 1.00 40.16 106 ARG A O 1
#

Organism: Knipowitschia caucasica (NCBI:txid637954)

Secondary structure (DSSP, 8-state):
------PPPHHHHHHHHHHHHHHHTT--HHHHEEEEETT-TTGGGGTTT-SEEEEEEE-TT--TTSPPSEEEEEETTEEEE-----HHHHHHHHHHHHHHHHGGG-

Mean predicted aligned error: 9.97 Å